Protein AF-A0A4V0I340-F1 (afdb_monomer)

Secondary structure (DSSP, 8-state):
-----PPP-PPPPHHHHHHHHHHHHHHHHHHHHH--TTS-HHHHHHHHHHHHHHHHHSPPPP-

pLDDT: mean 84.66, std 16.74, range [41.41, 97.75]

Sequence (63 aa):
MVARVTPAHTRLTPSEAEALVARLTRVAYDVALRHTPDRPFTDLELSLWRALRSAVLEPAPAR

Nearest PDB structures (foldseek):
  7e8k-assembly2_D  TM=6.274E-01  e=2.630E+00  Planctomycetes bacterium GWF2_40_8
  1tmx-assembly1_B  TM=5.651E-01  e=6.269E+00  Pimelobacter simplex
  8ssg-assembly1_G-2  TM=4.831E-01  e=4.798E+00  Hydrogenobacter thermophilus TK-6

Structure (mmCIF, N/CA/C/O backbone):
data_AF-A0A4V0I340-F1
#
_entry.id   AF-A0A4V0I340-F1
#
loop_
_atom_site.group_PDB
_atom_site.id
_atom_site.type_symbol
_atom_site.label_atom_id
_atom_site.label_alt_id
_atom_site.label_comp_id
_atom_site.label_asym_id
_atom_site.label_entity_id
_atom_site.label_seq_id
_atom_site.pdbx_PDB_ins_code
_atom_site.Cartn_x
_atom_site.Cartn_y
_atom_site.Cartn_z
_atom_site.occupancy
_atom_site.B_iso_or_equiv
_atom_site.auth_seq_id
_atom_site.auth_comp_id
_atom_site.auth_asym_id
_atom_site.auth_atom_id
_atom_site.pdbx_PDB_model_num
ATOM 1 N N . MET A 1 1 ? -34.686 15.907 -2.259 1.00 41.41 1 MET A N 1
ATOM 2 C CA . MET A 1 1 ? -33.775 16.310 -1.166 1.00 41.41 1 MET A CA 1
ATOM 3 C C . MET A 1 1 ? -32.909 15.100 -0.826 1.00 41.41 1 MET A C 1
ATOM 5 O O . MET A 1 1 ? -33.412 14.175 -0.211 1.00 41.41 1 MET A O 1
ATOM 9 N N . VAL A 1 2 ? -31.677 15.022 -1.344 1.00 47.88 2 VAL A N 1
ATOM 10 C CA . VAL A 1 2 ? -30.790 13.859 -1.136 1.00 47.88 2 VAL A CA 1
ATOM 11 C C . VAL A 1 2 ? -29.867 14.186 0.033 1.00 47.88 2 VAL A C 1
ATOM 13 O O . VAL A 1 2 ? -29.047 15.098 -0.071 1.00 47.88 2 VAL A O 1
ATOM 16 N N . ALA A 1 3 ? -30.045 13.501 1.162 1.00 49.06 3 ALA A N 1
ATOM 17 C CA . ALA A 1 3 ? -29.183 13.663 2.325 1.00 49.06 3 ALA A CA 1
ATOM 18 C C . ALA A 1 3 ? -27.765 13.203 1.959 1.00 49.06 3 ALA A C 1
ATOM 20 O O . ALA A 1 3 ? -27.548 12.036 1.632 1.00 49.06 3 ALA A O 1
ATOM 21 N N . ARG A 1 4 ? -26.795 14.123 1.984 1.00 56.53 4 ARG A N 1
ATOM 22 C CA . ARG A 1 4 ? -25.381 13.748 1.913 1.00 56.53 4 ARG A CA 1
ATOM 23 C C . ARG A 1 4 ? -25.044 13.045 3.221 1.00 56.53 4 ARG A C 1
ATOM 25 O O . ARG A 1 4 ? -24.987 13.688 4.264 1.00 56.53 4 ARG A O 1
ATOM 32 N N . VAL A 1 5 ? -24.838 11.733 3.166 1.00 60.88 5 VAL A N 1
ATOM 33 C CA . VAL A 1 5 ? -24.155 11.014 4.241 1.00 60.88 5 VAL A CA 1
ATOM 34 C C . VAL A 1 5 ? -22.704 11.472 4.187 1.00 60.88 5 VAL A C 1
ATOM 36 O O . VAL A 1 5 ? -21.943 11.054 3.319 1.00 60.88 5 VAL A O 1
ATOM 39 N N . THR A 1 6 ? -22.336 12.409 5.055 1.00 51.88 6 THR A N 1
ATOM 40 C CA . THR A 1 6 ? -20.936 12.777 5.263 1.00 51.88 6 THR A CA 1
ATOM 41 C C . THR A 1 6 ? -20.256 11.564 5.896 1.00 51.88 6 THR A C 1
ATOM 43 O O . THR A 1 6 ? -20.666 11.177 6.993 1.00 51.88 6 THR A O 1
ATOM 46 N N . PRO A 1 7 ? -19.273 10.911 5.250 1.00 55.03 7 PRO A N 1
ATOM 47 C CA . PRO A 1 7 ? -18.598 9.787 5.876 1.00 55.03 7 PRO A CA 1
ATOM 48 C C . PRO A 1 7 ? -17.888 10.294 7.135 1.00 55.03 7 PRO A C 1
ATOM 50 O O . PRO A 1 7 ? -17.054 11.203 7.082 1.00 55.03 7 PRO A O 1
ATOM 53 N N . ALA A 1 8 ? -18.262 9.735 8.285 1.00 58.94 8 ALA A N 1
ATOM 54 C CA . ALA A 1 8 ? -17.528 9.937 9.519 1.00 58.94 8 ALA A CA 1
ATOM 55 C C . ALA A 1 8 ? -16.112 9.393 9.295 1.00 58.94 8 ALA A C 1
ATOM 57 O O . ALA A 1 8 ? -15.937 8.217 8.985 1.00 58.94 8 ALA A O 1
ATOM 58 N N . HIS A 1 9 ? -15.101 10.255 9.393 1.00 64.06 9 HIS A N 1
ATOM 59 C CA . HIS A 1 9 ? -13.715 9.807 9.357 1.00 64.06 9 HIS A CA 1
ATOM 60 C C . HIS A 1 9 ? -13.451 9.084 10.677 1.00 64.06 9 HIS A C 1
ATOM 62 O O . HIS A 1 9 ? -13.270 9.727 11.714 1.00 64.06 9 HIS A O 1
ATOM 68 N N . THR A 1 10 ? -13.506 7.754 10.657 1.00 71.94 10 THR A N 1
ATOM 69 C CA . THR A 1 10 ? -13.219 6.934 11.832 1.00 71.94 10 THR A CA 1
ATOM 70 C C . THR A 1 10 ? -11.790 7.213 12.279 1.00 71.94 10 THR A C 1
ATOM 72 O O . THR A 1 10 ? -10.839 6.987 11.531 1.00 71.94 10 THR A O 1
ATOM 75 N N . ARG A 1 11 ? -11.628 7.741 13.494 1.00 81.12 11 ARG A N 1
ATOM 76 C CA . ARG A 1 11 ? -10.304 7.869 14.104 1.00 81.12 11 ARG A CA 1
ATOM 77 C C . ARG A 1 11 ? -9.842 6.483 14.533 1.00 81.12 11 ARG A C 1
ATOM 79 O O . ARG A 1 11 ? -10.551 5.817 15.279 1.00 81.12 11 ARG A O 1
ATOM 86 N N . LEU A 1 12 ? -8.660 6.089 14.074 1.00 85.12 12 LEU A N 1
ATOM 87 C CA . LEU A 1 12 ? -7.977 4.896 14.559 1.00 85.12 12 LEU A CA 1
ATOM 88 C C . LEU A 1 12 ? -7.451 5.149 15.973 1.00 85.12 12 LEU A C 1
ATOM 90 O O . LEU A 1 12 ? -6.945 6.235 16.276 1.00 85.12 12 LEU A O 1
ATOM 94 N N . THR A 1 13 ? -7.529 4.138 16.827 1.00 92.25 13 THR A N 1
ATOM 95 C CA . THR A 1 13 ? -6.722 4.089 18.047 1.00 92.25 13 THR A CA 1
ATOM 96 C C . THR A 1 13 ? -5.234 3.956 17.686 1.00 92.25 13 THR A C 1
ATOM 98 O O . THR A 1 13 ? -4.907 3.510 16.582 1.00 92.25 13 THR A O 1
ATOM 101 N N . PRO A 1 14 ? -4.299 4.280 18.600 1.00 92.44 14 PRO A N 1
ATOM 102 C CA . PRO A 1 14 ? -2.869 4.105 18.333 1.00 92.44 14 PRO A CA 1
ATOM 103 C C . PRO A 1 14 ? -2.495 2.674 17.913 1.00 92.44 14 PRO A C 1
ATOM 105 O O . PRO A 1 14 ? -1.722 2.488 16.982 1.00 92.44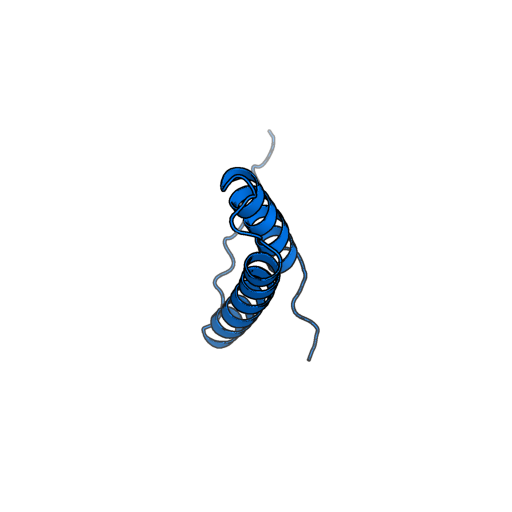 14 PRO A O 1
ATOM 108 N N . SER A 1 15 ? -3.095 1.659 18.542 1.00 90.75 15 SER A N 1
ATOM 109 C CA . SER A 1 15 ? -2.843 0.247 18.215 1.00 90.75 15 SER A CA 1
ATOM 110 C C . SER A 1 15 ? -3.330 -0.124 16.808 1.00 90.75 15 SER A C 1
ATOM 112 O O . SER A 1 15 ? -2.631 -0.803 16.056 1.00 90.75 15 SER A O 1
ATOM 114 N N . GLU A 1 16 ? -4.512 0.357 16.415 1.00 90.94 16 GLU A N 1
ATOM 115 C CA . GLU A 1 16 ? -5.042 0.135 15.065 1.00 90.94 16 GLU A CA 1
ATOM 116 C C . GLU A 1 16 ? -4.223 0.877 14.004 1.00 90.94 16 GLU A C 1
ATOM 118 O O . GLU A 1 16 ? -3.998 0.340 12.919 1.00 90.94 16 GLU A O 1
ATOM 123 N N . ALA A 1 17 ? -3.740 2.082 14.322 1.00 92.00 17 ALA A N 1
ATOM 124 C CA . ALA A 1 17 ? -2.854 2.840 13.447 1.00 92.00 17 ALA A CA 1
ATOM 125 C C . ALA A 1 17 ? -1.528 2.100 13.215 1.00 92.00 17 ALA A C 1
ATOM 127 O O . ALA A 1 17 ? -1.129 1.934 12.066 1.00 92.00 17 ALA A O 1
ATOM 128 N N . GLU A 1 18 ? -0.891 1.581 14.267 1.00 94.56 18 GLU A N 1
ATOM 129 C CA . GLU A 1 18 ? 0.336 0.778 14.149 1.00 94.56 18 GLU A CA 1
ATOM 130 C C . GLU A 1 18 ? 0.109 -0.503 13.332 1.00 94.56 18 GLU A C 1
ATOM 132 O O . GLU A 1 18 ? 0.894 -0.838 12.441 1.00 94.56 18 GLU A O 1
ATOM 137 N N . ALA A 1 19 ? -1.009 -1.200 13.559 1.00 93.12 19 ALA A N 1
ATOM 138 C CA . ALA A 1 19 ? -1.365 -2.382 12.776 1.00 93.12 19 ALA A CA 1
ATOM 139 C C . ALA A 1 19 ? -1.592 -2.052 11.288 1.00 93.12 19 ALA A C 1
ATOM 141 O O . ALA A 1 19 ? -1.224 -2.841 10.409 1.00 93.12 19 ALA A O 1
ATOM 142 N N . LEU A 1 20 ? -2.184 -0.892 10.993 1.00 92.94 20 LEU A N 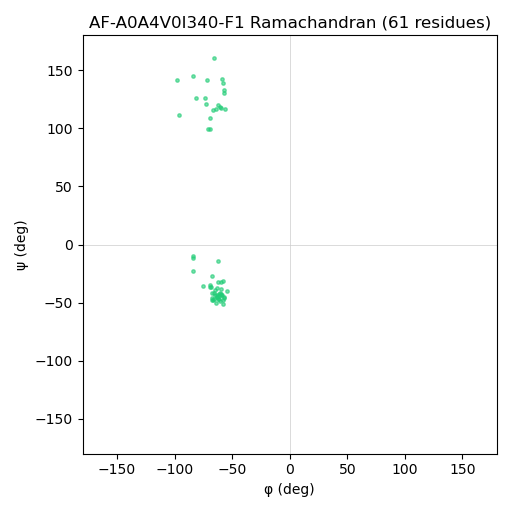1
ATOM 143 C CA . LEU A 1 20 ? -2.337 -0.400 9.628 1.00 92.94 20 LEU A CA 1
ATOM 144 C C . LEU A 1 20 ? -0.973 -0.052 9.015 1.00 92.94 20 LEU A C 1
ATOM 146 O O . LEU A 1 20 ? -0.680 -0.523 7.917 1.00 92.94 20 LEU A O 1
ATOM 150 N N . VAL A 1 21 ? -0.115 0.688 9.721 1.00 95.50 21 VAL A N 1
ATOM 151 C CA . VAL A 1 21 ? 1.238 1.049 9.259 1.00 95.50 21 VAL A CA 1
ATOM 152 C C . VAL A 1 21 ? 2.062 -0.198 8.947 1.00 95.50 21 VAL A C 1
ATOM 154 O O . VAL A 1 21 ? 2.662 -0.274 7.873 1.00 95.50 21 VAL A O 1
ATOM 157 N N . ALA A 1 22 ? 2.043 -1.207 9.819 1.00 95.69 22 ALA A N 1
ATOM 158 C CA . ALA A 1 22 ? 2.742 -2.469 9.587 1.00 95.69 22 ALA A CA 1
ATOM 159 C C . ALA A 1 22 ? 2.267 -3.159 8.296 1.00 95.69 22 ALA A C 1
ATOM 161 O O . ALA A 1 22 ? 3.083 -3.617 7.491 1.00 95.69 22 ALA A O 1
ATOM 162 N N . ARG A 1 23 ? 0.951 -3.186 8.056 1.00 95.38 23 ARG A N 1
ATOM 163 C CA . ARG A 1 23 ? 0.357 -3.781 6.850 1.00 95.38 23 ARG A CA 1
ATOM 164 C C . ARG A 1 23 ? 0.730 -3.009 5.588 1.00 95.38 23 ARG A C 1
ATOM 166 O O . ARG A 1 23 ? 1.172 -3.621 4.619 1.00 95.38 23 ARG A O 1
ATOM 173 N N . LEU A 1 24 ? 0.590 -1.682 5.614 1.00 96.62 24 LEU A N 1
ATOM 174 C CA . LEU A 1 24 ? 0.948 -0.804 4.497 1.00 96.62 24 LEU A CA 1
ATOM 175 C C . LEU A 1 24 ? 2.433 -0.931 4.149 1.00 96.62 24 LEU A C 1
ATOM 177 O O . LEU A 1 24 ? 2.786 -1.067 2.980 1.00 96.62 24 LEU A O 1
ATOM 181 N N . THR A 1 25 ? 3.290 -0.971 5.167 1.00 97.69 25 THR A N 1
ATOM 182 C CA . THR A 1 25 ? 4.738 -1.132 4.997 1.00 97.69 25 THR A CA 1
ATOM 183 C C . THR A 1 25 ? 5.068 -2.479 4.369 1.00 97.69 25 THR A C 1
ATOM 185 O O . THR A 1 25 ? 5.848 -2.536 3.421 1.00 97.69 25 THR A O 1
ATOM 188 N N . ARG A 1 26 ? 4.439 -3.564 4.844 1.00 97.50 26 ARG A N 1
ATOM 189 C CA . ARG A 1 26 ? 4.644 -4.909 4.293 1.00 97.50 26 ARG A CA 1
ATOM 190 C C . ARG A 1 26 ? 4.306 -4.962 2.804 1.00 97.50 26 ARG A C 1
ATOM 192 O O . ARG A 1 26 ? 5.135 -5.403 2.014 1.00 97.50 26 ARG A O 1
ATOM 199 N N . VAL A 1 27 ? 3.125 -4.476 2.414 1.00 97.38 27 VAL A N 1
ATOM 200 C CA . VAL A 1 27 ? 2.705 -4.526 1.004 1.00 97.38 27 VAL A CA 1
ATOM 201 C C . VAL A 1 27 ? 3.519 -3.580 0.119 1.00 97.38 27 VAL A C 1
ATOM 203 O O . VAL A 1 27 ? 3.819 -3.930 -1.021 1.00 97.38 27 VAL A O 1
ATOM 206 N N . ALA A 1 28 ? 3.923 -2.414 0.633 1.00 97.38 28 ALA A N 1
ATOM 207 C CA . ALA A 1 28 ? 4.791 -1.491 -0.094 1.00 97.38 28 ALA A CA 1
ATOM 208 C C . ALA A 1 28 ? 6.177 -2.097 -0.336 1.00 97.38 28 ALA A C 1
ATOM 210 O O . ALA A 1 28 ? 6.696 -2.024 -1.449 1.00 97.38 28 ALA A O 1
ATOM 211 N N . TYR A 1 29 ? 6.750 -2.741 0.682 1.00 97.19 29 TYR A N 1
ATOM 212 C CA . TYR A 1 29 ? 8.043 -3.407 0.578 1.00 97.19 29 TYR A CA 1
ATOM 213 C C . TYR A 1 29 ? 8.010 -4.561 -0.427 1.00 97.19 29 TYR A C 1
ATOM 215 O O . TYR A 1 29 ? 8.888 -4.659 -1.281 1.00 97.19 29 TYR A O 1
ATOM 223 N N . ASP A 1 30 ? 6.952 -5.373 -0.405 1.00 97.00 30 ASP A N 1
ATOM 224 C CA . ASP A 1 30 ? 6.756 -6.452 -1.375 1.00 97.00 30 ASP A CA 1
ATOM 225 C C . ASP A 1 30 ? 6.677 -5.927 -2.822 1.00 97.00 30 ASP A C 1
ATOM 227 O O . ASP A 1 30 ? 7.194 -6.561 -3.743 1.00 97.00 30 ASP A O 1
ATOM 231 N N . VAL A 1 31 ? 6.039 -4.772 -3.046 1.00 96.88 31 VAL A N 1
ATOM 232 C CA . VAL A 1 31 ? 6.015 -4.114 -4.365 1.00 96.88 31 VAL A CA 1
ATOM 233 C C . VAL A 1 31 ? 7.402 -3.600 -4.747 1.00 96.88 31 VAL A C 1
ATOM 235 O O . VAL A 1 31 ? 7.844 -3.853 -5.866 1.00 96.88 31 VAL A O 1
ATOM 238 N N . ALA A 1 32 ? 8.095 -2.926 -3.828 1.00 94.69 32 ALA A N 1
ATOM 239 C CA . ALA A 1 32 ? 9.427 -2.382 -4.069 1.00 94.69 32 ALA A CA 1
ATOM 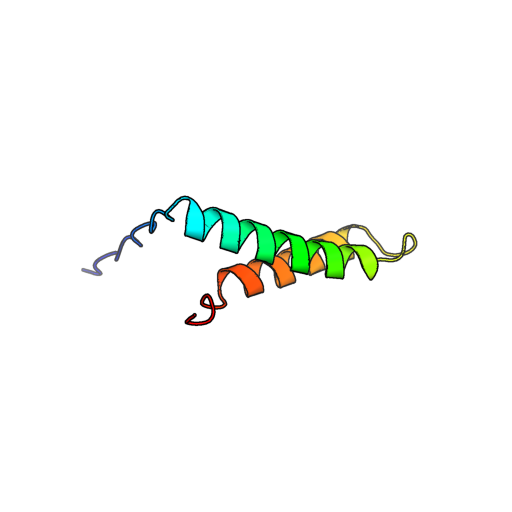240 C C . ALA A 1 32 ? 10.448 -3.481 -4.410 1.00 94.69 32 ALA A C 1
ATOM 242 O O . ALA A 1 32 ? 11.210 -3.322 -5.357 1.00 94.69 32 ALA A O 1
ATOM 243 N N . LEU A 1 33 ? 10.413 -4.623 -3.713 1.00 95.62 33 LEU A N 1
ATOM 244 C CA . LEU A 1 33 ? 11.292 -5.767 -3.986 1.00 95.62 33 LEU A CA 1
ATOM 245 C C . LEU A 1 33 ? 11.100 -6.367 -5.382 1.00 95.62 33 LEU A C 1
ATOM 247 O O . LEU A 1 33 ? 12.046 -6.893 -5.964 1.00 95.62 33 LEU A O 1
ATOM 251 N N . ARG A 1 34 ? 9.875 -6.326 -5.913 1.00 93.38 34 ARG A N 1
ATOM 252 C CA . ARG A 1 34 ? 9.565 -6.837 -7.256 1.00 93.38 34 ARG A CA 1
ATOM 253 C C . ARG A 1 34 ? 9.855 -5.828 -8.362 1.00 93.38 34 ARG A C 1
ATOM 255 O O . ARG A 1 34 ? 9.791 -6.194 -9.533 1.00 93.38 34 ARG A O 1
ATOM 262 N N . HIS A 1 35 ? 10.118 -4.571 -8.017 1.00 92.19 35 HIS A N 1
ATOM 263 C CA . HIS A 1 35 ? 10.408 -3.547 -9.001 1.00 92.19 35 HIS A CA 1
ATOM 264 C C . HIS A 1 35 ? 11.873 -3.623 -9.426 1.00 92.19 35 HIS A C 1
ATOM 266 O O . HIS A 1 35 ? 12.785 -3.595 -8.604 1.00 92.19 35 HIS A O 1
ATOM 272 N N . THR A 1 36 ? 12.094 -3.730 -10.730 1.00 87.94 36 THR A N 1
ATOM 273 C CA . THR A 1 36 ? 13.428 -3.792 -11.326 1.00 87.94 36 THR A CA 1
ATOM 274 C C . THR A 1 36 ? 13.823 -2.395 -11.832 1.00 87.94 36 THR A C 1
ATOM 276 O O . THR A 1 36 ? 12.950 -1.690 -12.337 1.00 87.94 36 THR A O 1
ATOM 279 N N . PRO A 1 37 ? 15.095 -1.958 -11.708 1.00 83.81 37 PRO A N 1
ATOM 280 C CA . PRO A 1 37 ? 15.507 -0.588 -12.055 1.00 83.81 37 PRO A CA 1
ATOM 281 C C . PRO A 1 37 ? 15.325 -0.176 -13.526 1.00 83.81 37 PRO A C 1
ATOM 283 O O . PRO A 1 37 ? 15.431 1.003 -13.848 1.00 83.81 37 PRO A O 1
ATOM 286 N N . ASP A 1 38 ? 15.094 -1.132 -14.423 1.00 90.50 38 ASP A N 1
ATOM 287 C CA . ASP A 1 38 ? 14.837 -0.933 -15.853 1.00 90.50 38 ASP A CA 1
ATOM 288 C C . ASP A 1 38 ? 13.364 -0.610 -16.166 1.00 90.50 38 ASP A C 1
ATOM 290 O O . ASP A 1 38 ? 13.029 -0.236 -17.293 1.00 90.50 38 ASP A O 1
ATOM 294 N N . ARG A 1 39 ? 12.469 -0.738 -15.180 1.00 88.94 39 ARG A N 1
ATOM 295 C CA . ARG A 1 39 ? 11.049 -0.410 -15.315 1.00 88.94 39 ARG A CA 1
ATOM 296 C C . ARG A 1 39 ? 10.809 1.088 -15.089 1.00 88.94 39 ARG A C 1
ATOM 298 O O . ARG A 1 39 ? 11.436 1.687 -14.217 1.00 88.94 39 ARG A O 1
ATOM 305 N N . PRO A 1 40 ? 9.849 1.705 -15.801 1.00 93.38 40 PRO A N 1
ATOM 306 C CA . PRO A 1 40 ? 9.452 3.081 -15.532 1.00 93.38 40 PRO A CA 1
ATOM 307 C C . PRO A 1 40 ? 8.982 3.263 -14.087 1.00 93.38 40 PRO A C 1
ATOM 309 O O . PRO A 1 40 ? 8.208 2.459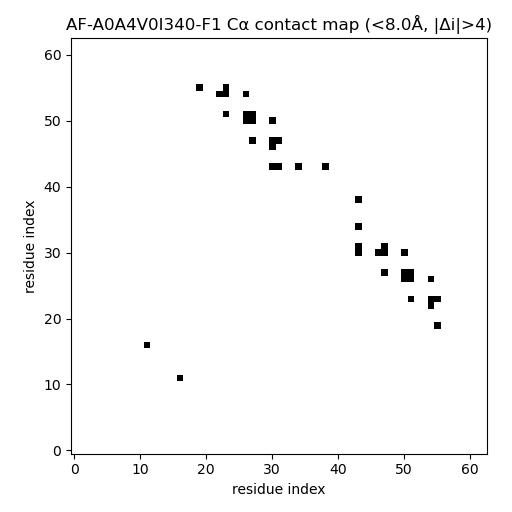 -13.565 1.00 93.38 40 PRO A O 1
ATOM 312 N N . PHE A 1 41 ? 9.370 4.374 -13.461 1.00 91.31 41 PHE A N 1
ATOM 313 C CA . PHE A 1 41 ? 8.928 4.706 -12.105 1.00 91.31 41 PHE A CA 1
ATOM 314 C C . PHE A 1 41 ? 7.394 4.794 -11.982 1.00 91.31 41 PHE A C 1
ATOM 316 O O . PHE A 1 41 ? 6.830 4.425 -10.957 1.00 91.31 41 PHE A O 1
ATOM 323 N N . THR A 1 42 ? 6.690 5.197 -13.045 1.00 95.56 42 THR A N 1
ATOM 324 C CA . THR A 1 42 ? 5.218 5.238 -13.072 1.00 95.56 42 THR A CA 1
ATOM 325 C C . THR A 1 42 ? 4.581 3.862 -12.835 1.00 95.56 42 THR A C 1
ATOM 327 O O . THR A 1 42 ? 3.530 3.777 -12.198 1.00 95.56 42 THR A O 1
ATOM 330 N N . ASP A 1 43 ? 5.225 2.773 -13.270 1.00 94.75 43 ASP A N 1
ATOM 331 C CA . ASP A 1 43 ? 4.742 1.413 -12.997 1.00 94.75 43 ASP A CA 1
ATOM 332 C C . ASP A 1 43 ? 4.879 1.060 -11.509 1.00 94.75 43 ASP A C 1
ATOM 334 O O . ASP A 1 43 ? 4.001 0.395 -10.945 1.00 94.75 43 ASP A O 1
ATOM 338 N N . LEU A 1 44 ? 5.956 1.522 -10.860 1.00 95.50 44 LEU A N 1
ATOM 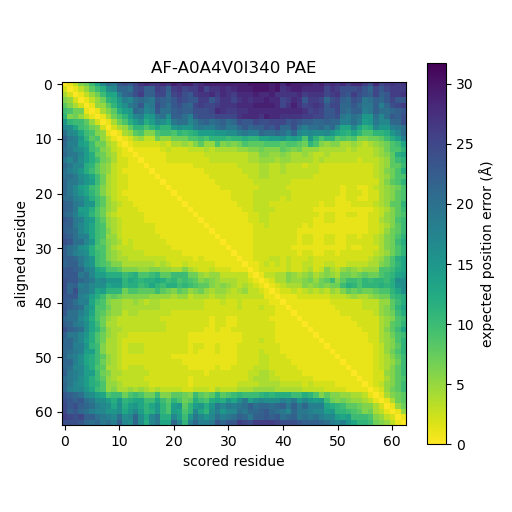339 C CA . LEU A 1 44 ? 6.145 1.388 -9.414 1.00 95.50 44 LEU A CA 1
ATOM 340 C C . LEU A 1 44 ? 5.076 2.172 -8.656 1.00 95.50 44 LEU A C 1
ATOM 342 O O . LEU A 1 44 ? 4.414 1.608 -7.785 1.00 95.50 44 LEU A O 1
ATOM 346 N N . GLU A 1 45 ? 4.875 3.440 -9.011 1.00 97.06 45 GLU A N 1
ATOM 347 C CA . GLU A 1 45 ? 3.893 4.316 -8.368 1.00 97.06 45 GLU A CA 1
ATOM 348 C C . GLU A 1 45 ? 2.476 3.731 -8.459 1.00 97.06 45 GLU A C 1
ATOM 350 O O . GLU A 1 45 ? 1.779 3.599 -7.447 1.00 97.06 45 GLU A O 1
ATOM 355 N N . LEU A 1 46 ? 2.073 3.282 -9.651 1.00 97.38 46 LEU A N 1
ATOM 356 C CA . LEU A 1 46 ? 0.763 2.672 -9.862 1.00 97.38 46 LEU A CA 1
ATOM 357 C C . LEU A 1 46 ? 0.608 1.351 -9.092 1.00 97.38 46 LEU A C 1
ATOM 359 O O . LEU A 1 46 ? -0.463 1.070 -8.542 1.00 97.38 46 LEU A O 1
ATOM 363 N N . SER A 1 47 ? 1.664 0.539 -9.033 1.00 96.94 47 SER A N 1
ATOM 364 C CA . SER A 1 47 ? 1.658 -0.725 -8.286 1.00 96.94 47 SER A CA 1
ATOM 365 C C . SER A 1 47 ? 1.560 -0.496 -6.778 1.00 96.94 47 SER A C 1
ATOM 367 O O . SER A 1 47 ? 0.776 -1.175 -6.109 1.00 96.94 47 SER A O 1
ATOM 369 N N . LEU A 1 48 ? 2.290 0.491 -6.249 1.00 97.75 48 LEU A N 1
ATOM 370 C CA . LEU A 1 48 ? 2.209 0.906 -4.849 1.00 97.75 48 LEU A CA 1
ATOM 371 C C . LEU A 1 48 ? 0.804 1.394 -4.511 1.00 97.75 48 LEU A C 1
ATOM 373 O O . LEU A 1 48 ? 0.214 0.923 -3.540 1.00 97.75 48 LEU A O 1
ATOM 377 N N . TRP A 1 49 ? 0.231 2.271 -5.338 1.00 97.50 49 TRP A N 1
ATOM 378 C CA . TRP A 1 49 ? -1.118 2.787 -5.117 1.00 97.50 49 TRP A CA 1
ATOM 379 C C . TRP A 1 49 ? -2.159 1.662 -5.035 1.00 97.50 49 TRP A C 1
ATOM 381 O O . TRP A 1 49 ? -2.964 1.632 -4.102 1.00 97.50 49 TRP A O 1
ATOM 391 N N . ARG A 1 50 ? -2.118 0.694 -5.963 1.00 97.19 50 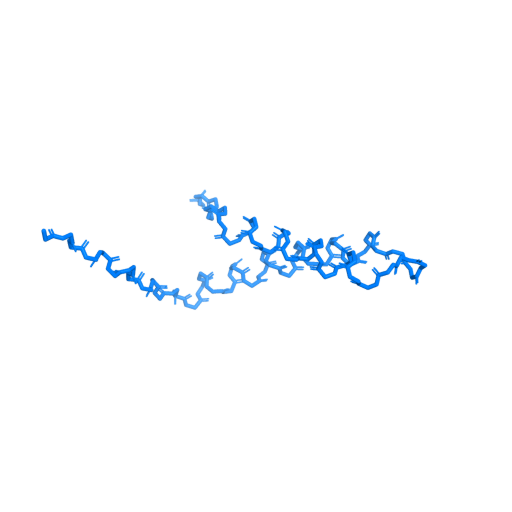ARG A N 1
ATOM 392 C CA . ARG A 1 50 ? -3.039 -0.458 -5.959 1.00 97.19 50 ARG A CA 1
ATOM 393 C C . ARG A 1 50 ? -2.890 -1.302 -4.693 1.00 97.19 50 ARG A C 1
ATOM 395 O O . ARG A 1 50 ? -3.897 -1.630 -4.065 1.00 97.19 50 ARG A O 1
ATOM 402 N N . ALA A 1 51 ? -1.654 -1.627 -4.313 1.00 96.50 51 ALA A N 1
ATOM 403 C CA . ALA A 1 51 ? -1.370 -2.459 -3.146 1.00 96.50 51 ALA A CA 1
ATOM 404 C C . ALA A 1 51 ? -1.787 -1.776 -1.834 1.00 96.50 51 ALA A C 1
ATOM 406 O O . ALA A 1 51 ? -2.480 -2.379 -1.014 1.00 96.50 51 ALA A O 1
ATOM 407 N N . LEU A 1 52 ? -1.433 -0.499 -1.665 1.00 96.88 52 LEU A N 1
ATOM 408 C CA . LEU A 1 52 ? -1.799 0.294 -0.492 1.00 96.88 52 LEU A CA 1
ATOM 409 C C . LEU A 1 52 ? -3.316 0.465 -0.392 1.00 96.88 52 LEU A C 1
ATOM 411 O O . LEU A 1 52 ? -3.887 0.237 0.672 1.00 96.88 52 LEU A O 1
ATOM 415 N N . ARG A 1 53 ? -3.995 0.786 -1.502 1.00 95.31 53 ARG A N 1
ATOM 416 C CA . ARG A 1 53 ? -5.460 0.902 -1.528 1.00 95.31 53 ARG A CA 1
ATOM 417 C C . ARG A 1 53 ? -6.136 -0.409 -1.135 1.00 95.31 53 ARG A C 1
ATOM 419 O O . ARG A 1 53 ? -7.095 -0.380 -0.372 1.00 95.31 53 ARG A O 1
ATOM 426 N N . SER A 1 54 ? -5.643 -1.544 -1.629 1.00 94.38 54 SER A N 1
ATOM 427 C CA . SER A 1 54 ? -6.164 -2.857 -1.237 1.00 94.38 54 SER A CA 1
ATOM 428 C C . SER A 1 54 ? -5.993 -3.099 0.263 1.00 94.38 54 SER A C 1
ATOM 430 O O . SER A 1 54 ? -6.934 -3.524 0.917 1.00 94.38 54 SER A O 1
ATOM 432 N N . ALA A 1 55 ? -4.825 -2.776 0.822 1.00 92.75 55 ALA A N 1
ATOM 433 C CA . ALA A 1 55 ? -4.545 -2.956 2.245 1.00 92.75 55 ALA A CA 1
ATOM 434 C C . ALA A 1 55 ? -5.363 -2.030 3.164 1.00 92.75 55 ALA A C 1
ATOM 436 O O . ALA A 1 55 ? -5.606 -2.395 4.310 1.00 92.75 55 ALA A O 1
ATOM 437 N N . VAL A 1 56 ? -5.784 -0.855 2.680 1.00 92.38 56 VAL A N 1
ATOM 438 C CA . VAL A 1 56 ? -6.702 0.048 3.401 1.00 92.38 56 VAL A CA 1
ATOM 439 C C . VAL A 1 56 ? -8.145 -0.463 3.373 1.00 92.38 56 VAL A C 1
ATOM 441 O O . VAL A 1 56 ? -8.878 -0.267 4.337 1.00 92.38 56 VAL A O 1
ATOM 444 N N . LEU A 1 57 ? -8.569 -1.077 2.265 1.00 89.75 57 LEU A N 1
ATOM 445 C CA . LEU A 1 57 ? -9.941 -1.568 2.094 1.00 89.75 57 LEU A CA 1
ATOM 446 C C . LEU A 1 57 ? -10.167 -2.954 2.706 1.00 89.75 57 LEU A C 1
ATOM 448 O O . LEU A 1 57 ? -11.309 -3.290 3.011 1.00 89.75 57 LEU A O 1
ATOM 452 N N . GLU A 1 58 ? -9.108 -3.743 2.880 1.00 81.75 58 GLU A N 1
ATOM 453 C CA . GLU A 1 58 ? -9.193 -5.048 3.525 1.00 81.75 58 GLU A CA 1
ATOM 454 C C . GLU A 1 58 ? -9.406 -4.871 5.039 1.00 81.75 58 GLU A C 1
ATOM 456 O O . GLU A 1 58 ? -8.559 -4.262 5.708 1.00 81.75 58 GLU A O 1
ATOM 461 N N . PRO A 1 59 ? -10.505 -5.391 5.614 1.00 64.25 59 PRO A N 1
ATOM 462 C CA . PRO A 1 59 ? -10.711 -5.336 7.053 1.00 64.25 59 PRO A CA 1
ATOM 463 C C . PRO A 1 59 ? -9.565 -6.045 7.783 1.00 64.25 59 PRO A C 1
ATOM 465 O O . PRO A 1 59 ? -9.041 -7.071 7.341 1.00 64.25 59 PRO A O 1
ATOM 468 N N . ALA A 1 60 ? -9.152 -5.496 8.928 1.00 62.41 60 ALA A N 1
ATOM 469 C CA . ALA A 1 60 ? -8.181 -6.176 9.771 1.00 62.41 60 ALA A CA 1
ATOM 470 C C . ALA A 1 60 ? -8.733 -7.568 10.141 1.00 62.41 60 ALA A C 1
ATOM 472 O O . ALA A 1 60 ? -9.901 -7.655 10.526 1.00 62.41 60 ALA A O 1
ATOM 473 N N . PRO A 1 61 ? -7.938 -8.651 10.024 1.00 58.25 61 PRO A N 1
ATOM 474 C CA . PRO A 1 61 ? -8.402 -9.969 10.430 1.00 58.25 61 PRO A CA 1
ATOM 475 C C . PRO A 1 61 ? -8.813 -9.906 11.902 1.00 58.25 61 PRO A C 1
ATOM 477 O O . PRO A 1 61 ? -8.060 -9.378 12.726 1.00 58.25 61 PRO A O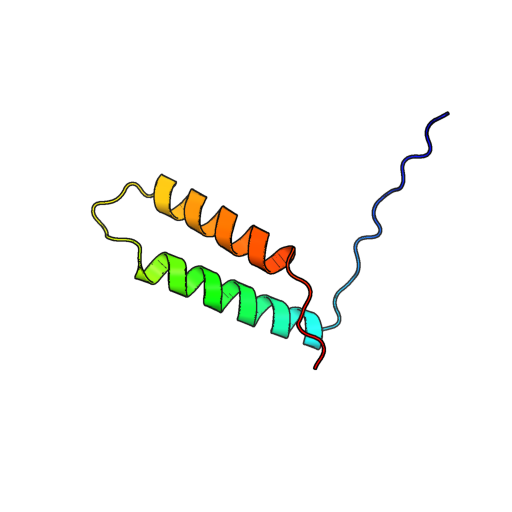 1
ATOM 480 N N . ALA A 1 62 ? -10.014 -10.404 12.208 1.00 52.75 62 ALA A N 1
ATOM 481 C CA . ALA A 1 62 ? -10.468 -10.572 13.580 1.00 52.75 62 ALA A CA 1
ATOM 482 C C . ALA A 1 62 ? -9.438 -11.451 14.305 1.00 52.75 62 ALA A C 1
ATOM 484 O O . ALA A 1 62 ? -9.168 -12.571 13.868 1.00 52.75 62 ALA A O 1
ATOM 485 N N . ARG A 1 63 ? -8.791 -10.880 15.323 1.00 47.50 63 ARG A N 1
ATOM 486 C CA . ARG A 1 63 ? -7.838 -11.583 16.187 1.00 47.50 63 ARG A CA 1
ATOM 487 C C . ARG A 1 63 ? -8.567 -12.508 17.144 1.00 47.50 63 ARG A C 1
ATOM 489 O O . ARG A 1 63 ? -9.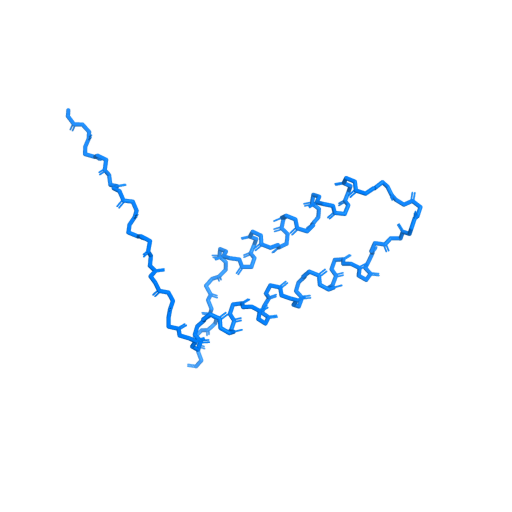626 -12.081 17.652 1.00 47.50 63 ARG A O 1
#

Radius of gyration: 15.83 Å; Cα contacts (8 Å, |Δi|>4): 20; chains: 1; bounding box: 49×28×34 Å

Foldseek 3Di:
DDDPPPDDPDDDDPVRVVVLVVQLVVQLVVLVVPDDPVDDVVVSVVSSVVSNVVSVPDDDPDD

Mean predicted aligned error: 8.05 Å

Solvent-accessible surface area (backbone atoms only — not comparable to full-atom values): 4036 Å² total; per-residue (Å²): 138,83,81,80,79,73,80,78,81,79,79,70,5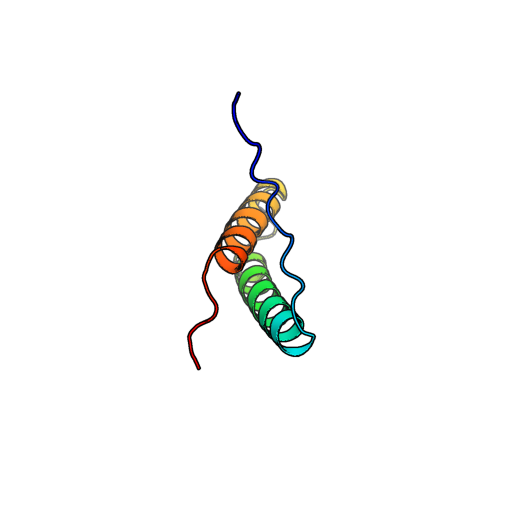3,74,68,56,44,51,56,48,50,55,50,42,50,52,47,43,48,58,48,54,74,71,56,56,93,90,55,63,66,68,60,54,52,54,50,40,52,54,45,43,52,49,60,71,70,48,76,77,77,86,127